Protein AF-A0A949H2Q2-F1 (afdb_monomer_lite)

Radius of gyration: 18.21 Å; chains: 1; bounding box: 38×17×54 Å

Foldseek 3Di:
DDDPVNLVVLLVVLVVLLVQLVVQLVCLCCVLVVQLVVCVVVVNNVSSVVSPVSSCVSNVSSVVSNVVSVVSNVVSVVV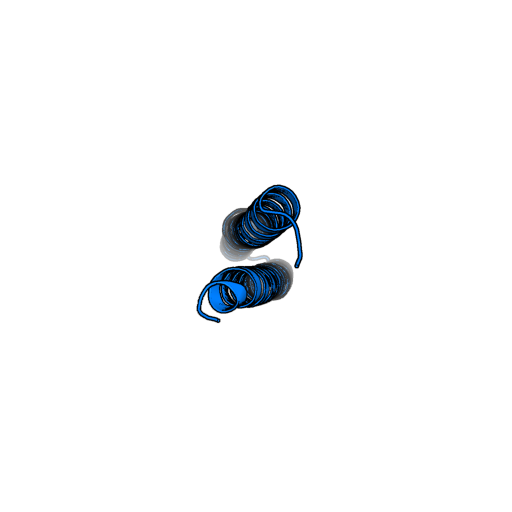PPD

pLDDT: mean 86.6, std 10.89, range [42.78, 94.75]

Sequence (82 aa):
MSSPDDKATAMQKAIRTVMTGLALTMVGMLLCGGAAIAFQVAGLREAGLIAAGVAMVVVGTGVFIQISGVRAYRAAHKGDGR

Structure (mmCIF, N/CA/C/O backbone):
data_AF-A0A949H2Q2-F1
#
_entry.id   AF-A0A949H2Q2-F1
#
loop_
_atom_site.group_PDB
_atom_site.id
_atom_site.type_symbol
_atom_site.label_atom_id
_atom_site.label_alt_id
_atom_site.label_comp_id
_atom_site.label_asym_id
_atom_site.label_entity_id
_atom_site.label_seq_id
_atom_site.pdbx_PDB_ins_code
_atom_site.Cartn_x
_atom_site.Cartn_y
_atom_site.Cartn_z
_atom_site.occupancy
_atom_site.B_iso_or_equiv
_atom_site.auth_seq_id
_atom_site.auth_comp_id
_atom_site.auth_asym_id
_atom_site.auth_atom_id
_atom_site.pdbx_PDB_model_num
ATOM 1 N N . MET A 1 1 ? 13.538 1.842 -33.570 1.00 54.66 1 MET A N 1
ATOM 2 C CA . MET A 1 1 ? 14.227 1.849 -32.261 1.00 54.66 1 MET A CA 1
ATOM 3 C C . MET A 1 1 ? 13.638 2.992 -31.454 1.00 54.66 1 MET A C 1
ATOM 5 O O . MET A 1 1 ? 13.644 4.104 -31.957 1.00 54.66 1 MET A O 1
ATOM 9 N N . SER A 1 2 ? 13.047 2.727 -30.288 1.00 60.75 2 SER A N 1
ATOM 10 C CA . SER A 1 2 ? 12.622 3.787 -29.357 1.00 60.75 2 SER A CA 1
ATOM 11 C C . SER A 1 2 ? 13.856 4.526 -28.837 1.00 60.75 2 SER A C 1
ATOM 13 O O . SER A 1 2 ? 14.863 3.869 -28.551 1.00 60.75 2 SER A O 1
ATOM 15 N N . SER A 1 3 ? 13.796 5.855 -28.745 1.00 75.94 3 SER A N 1
ATOM 16 C CA . SER A 1 3 ? 14.944 6.657 -28.322 1.00 75.94 3 SER A CA 1
ATOM 17 C C . SER A 1 3 ? 15.311 6.362 -26.854 1.00 75.94 3 SER A C 1
ATOM 19 O O . SER A 1 3 ? 14.462 5.891 -26.086 1.00 75.94 3 SER A O 1
ATOM 21 N N . PRO A 1 4 ? 16.564 6.609 -26.431 1.00 75.00 4 PRO A N 1
ATOM 22 C CA . PRO A 1 4 ? 16.964 6.508 -25.024 1.00 75.00 4 PRO A CA 1
ATOM 23 C C . PRO A 1 4 ? 16.054 7.319 -24.083 1.00 75.00 4 PRO A C 1
ATOM 25 O O . PRO A 1 4 ? 15.747 6.867 -22.978 1.00 75.00 4 PRO A O 1
ATOM 28 N N . ASP A 1 5 ? 15.550 8.461 -24.554 1.00 80.62 5 ASP 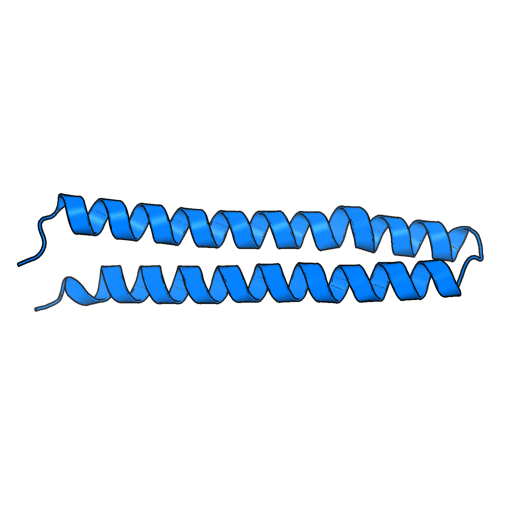A N 1
ATOM 29 C CA . ASP A 1 5 ? 14.676 9.359 -23.794 1.00 80.62 5 ASP A CA 1
ATOM 30 C C . ASP A 1 5 ? 13.271 8.772 -23.579 1.00 80.62 5 ASP A C 1
ATOM 32 O O . ASP A 1 5 ? 12.694 8.897 -22.492 1.00 80.62 5 ASP A O 1
ATOM 36 N N . ASP A 1 6 ? 12.743 8.035 -24.563 1.00 80.38 6 ASP A N 1
ATOM 37 C CA . ASP A 1 6 ? 11.466 7.320 -24.432 1.00 80.38 6 ASP A CA 1
ATOM 38 C C . ASP A 1 6 ? 11.553 6.223 -23.360 1.00 80.38 6 ASP A C 1
ATOM 40 O O . ASP A 1 6 ? 10.623 6.018 -22.571 1.00 80.38 6 ASP A O 1
ATOM 44 N N . LYS A 1 7 ? 12.701 5.534 -23.291 1.00 76.62 7 LYS A N 1
ATOM 45 C CA . LYS A 1 7 ? 12.968 4.487 -22.293 1.00 76.62 7 LYS A CA 1
ATOM 46 C C . LYS A 1 7 ? 13.092 5.072 -20.885 1.00 76.62 7 LYS A C 1
ATOM 48 O O . LYS A 1 7 ? 12.470 4.553 -19.954 1.00 76.62 7 LYS A O 1
ATOM 53 N N . ALA A 1 8 ? 13.847 6.161 -20.730 1.00 84.00 8 ALA A N 1
ATOM 54 C CA . ALA A 1 8 ? 14.004 6.853 -19.451 1.00 84.00 8 ALA A CA 1
ATOM 55 C C . ALA A 1 8 ? 12.652 7.363 -18.922 1.00 84.00 8 ALA A C 1
ATOM 57 O O . ALA A 1 8 ? 12.307 7.141 -17.758 1.00 84.00 8 ALA A O 1
ATOM 58 N N . THR A 1 9 ? 11.834 7.941 -19.805 1.00 87.88 9 THR A N 1
ATOM 59 C CA . THR A 1 9 ? 10.482 8.413 -19.476 1.00 87.88 9 THR A CA 1
ATOM 60 C C . THR A 1 9 ? 9.568 7.256 -19.055 1.00 87.88 9 THR A C 1
ATOM 62 O O . THR A 1 9 ? 8.841 7.360 -18.061 1.00 87.88 9 THR A O 1
ATOM 65 N N . ALA A 1 10 ? 9.625 6.117 -19.754 1.00 84.56 10 ALA A N 1
ATOM 66 C CA . ALA A 1 10 ? 8.853 4.923 -19.408 1.00 84.56 10 ALA A CA 1
ATOM 67 C C . ALA A 1 10 ? 9.259 4.329 -18.047 1.00 84.56 10 ALA A C 1
ATOM 69 O O . ALA A 1 10 ? 8.387 3.977 -17.245 1.00 84.56 10 ALA A O 1
ATOM 70 N N . MET A 1 11 ? 10.561 4.267 -17.746 1.00 85.31 11 MET A N 1
ATOM 71 C CA . MET A 1 11 ? 11.058 3.825 -16.438 1.00 85.31 11 MET A CA 1
ATOM 72 C C . MET A 1 11 ? 10.624 4.770 -15.317 1.00 85.31 11 MET A C 1
ATOM 74 O O . MET A 1 11 ? 10.119 4.312 -14.291 1.00 85.31 11 MET A O 1
ATOM 78 N N . GLN A 1 12 ? 10.759 6.083 -15.514 1.00 90.44 12 GLN A N 1
ATOM 79 C CA . GLN A 1 12 ? 10.366 7.074 -14.514 1.00 90.44 12 GLN A CA 1
ATOM 80 C C . GLN A 1 12 ? 8.862 7.013 -14.225 1.00 90.44 12 GLN A C 1
ATOM 82 O O . GLN A 1 12 ? 8.443 7.072 -13.066 1.00 90.44 12 GLN A O 1
ATOM 87 N N . LYS A 1 13 ? 8.040 6.822 -15.265 1.00 90.00 13 LYS A N 1
ATOM 88 C CA . LYS A 1 13 ? 6.596 6.616 -15.120 1.00 90.00 13 LYS A CA 1
ATOM 89 C C . LYS A 1 13 ? 6.289 5.349 -14.321 1.00 90.00 13 LYS A C 1
ATOM 91 O O . LYS A 1 13 ? 5.479 5.409 -13.402 1.00 90.00 13 LYS A O 1
ATOM 96 N N . ALA A 1 14 ? 6.966 4.239 -14.616 1.00 88.69 14 ALA A N 1
ATOM 97 C CA . ALA A 1 14 ? 6.786 2.984 -13.893 1.00 88.69 14 ALA A CA 1
ATOM 98 C C . ALA A 1 14 ? 7.160 3.107 -12.404 1.00 88.69 14 ALA A C 1
ATOM 100 O O . ALA A 1 14 ? 6.391 2.679 -11.544 1.00 88.69 14 ALA A O 1
ATOM 101 N N . ILE A 1 15 ? 8.286 3.759 -12.089 1.00 90.81 15 ILE A N 1
ATOM 102 C CA . ILE A 1 15 ? 8.705 4.036 -10.705 1.00 90.81 15 ILE A CA 1
ATOM 103 C C . ILE A 1 15 ? 7.670 4.909 -9.995 1.00 90.81 15 ILE A C 1
ATOM 105 O O . ILE A 1 15 ? 7.270 4.599 -8.872 1.00 90.81 15 ILE A O 1
ATOM 109 N N . ARG A 1 16 ? 7.182 5.968 -10.655 1.00 93.38 16 ARG A N 1
ATOM 110 C CA . ARG A 1 16 ? 6.139 6.834 -10.093 1.00 93.38 16 ARG A CA 1
ATOM 111 C C . ARG A 1 16 ? 4.874 6.036 -9.779 1.00 93.38 16 ARG A C 1
ATOM 113 O O . ARG A 1 16 ? 4.328 6.194 -8.696 1.00 93.38 16 ARG A O 1
ATOM 120 N N . THR A 1 17 ? 4.452 5.134 -10.666 1.00 91.44 17 THR A N 1
ATOM 121 C CA . THR A 1 17 ? 3.311 4.240 -10.419 1.00 91.44 17 THR A CA 1
ATOM 122 C C . THR A 1 17 ? 3.533 3.353 -9.193 1.00 91.44 17 THR A C 1
ATOM 124 O O . THR A 1 17 ? 2.637 3.248 -8.357 1.00 91.44 17 THR A O 1
ATOM 127 N N . VAL A 1 18 ? 4.723 2.764 -9.033 1.00 93.06 18 VAL A N 1
ATOM 128 C CA . VAL A 1 18 ? 5.055 1.979 -7.832 1.00 93.06 18 VAL A CA 1
ATOM 129 C C . VAL A 1 18 ? 4.970 2.844 -6.572 1.00 93.06 18 VAL A C 1
ATOM 131 O O . VAL A 1 18 ? 4.316 2.444 -5.611 1.00 93.06 18 VAL A O 1
ATOM 134 N N . MET A 1 19 ? 5.553 4.046 -6.584 1.00 94.38 19 MET A N 1
ATOM 135 C CA . MET A 1 19 ? 5.490 4.963 -5.441 1.00 94.38 19 MET A CA 1
ATOM 136 C C . MET A 1 19 ? 4.059 5.384 -5.102 1.00 94.38 19 MET A C 1
ATOM 138 O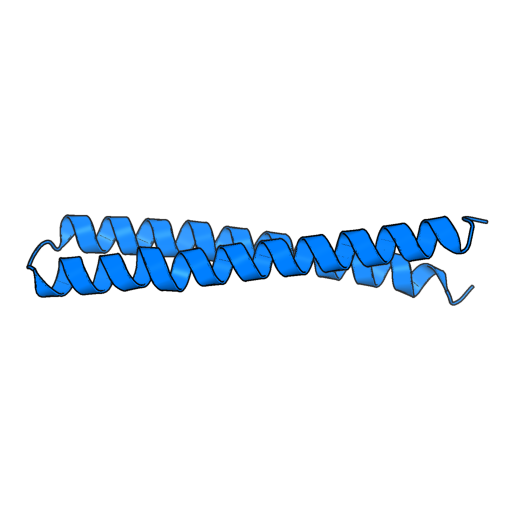 O . MET A 1 19 ? 3.701 5.425 -3.929 1.00 94.38 19 MET A O 1
ATOM 142 N N . THR A 1 20 ? 3.215 5.650 -6.102 1.00 93.00 20 THR A N 1
ATOM 143 C CA . THR A 1 20 ? 1.796 5.960 -5.875 1.00 93.00 20 THR A CA 1
ATOM 144 C C . THR A 1 20 ? 1.076 4.794 -5.205 1.00 93.00 20 THR A C 1
ATOM 146 O O . THR A 1 20 ? 0.339 5.000 -4.243 1.00 93.00 20 THR A O 1
ATOM 149 N N . GLY A 1 21 ? 1.309 3.563 -5.667 1.00 92.50 21 GLY A N 1
ATOM 150 C CA . GLY A 1 21 ? 0.722 2.384 -5.037 1.00 92.50 21 GLY A CA 1
ATOM 151 C C . GLY A 1 21 ? 1.231 2.161 -3.607 1.00 92.50 21 GLY A C 1
ATOM 152 O O . GLY A 1 21 ? 0.446 1.795 -2.731 1.00 92.50 21 GLY A O 1
ATOM 153 N N . LEU A 1 22 ? 2.512 2.440 -3.338 1.00 94.12 22 LEU A N 1
ATOM 154 C CA . LEU A 1 22 ? 3.086 2.392 -1.990 1.00 94.12 22 LEU A CA 1
ATOM 155 C C . LEU A 1 22 ? 2.429 3.432 -1.070 1.00 94.12 22 LEU A C 1
ATOM 157 O O . LEU A 1 22 ? 1.967 3.084 0.014 1.00 94.12 22 LEU A O 1
ATOM 161 N N . ALA A 1 23 ? 2.320 4.682 -1.523 1.00 93.31 23 ALA A N 1
ATOM 162 C CA . ALA A 1 23 ? 1.681 5.757 -0.770 1.00 93.31 23 ALA A CA 1
ATOM 163 C C . ALA A 1 23 ? 0.226 5.411 -0.424 1.00 93.31 23 ALA A C 1
ATOM 165 O O . ALA A 1 23 ? -0.179 5.534 0.729 1.00 93.31 23 ALA A O 1
ATOM 166 N N . LEU A 1 24 ? -0.537 4.894 -1.392 1.00 92.44 24 LEU A N 1
ATOM 167 C CA . LEU A 1 24 ? -1.919 4.468 -1.170 1.00 92.44 24 LEU A CA 1
ATOM 168 C C . LEU A 1 24 ? -2.008 3.343 -0.127 1.00 92.44 24 LEU A C 1
ATOM 170 O O . LEU A 1 24 ? -2.874 3.361 0.744 1.00 92.44 24 LEU A O 1
ATOM 174 N N . THR A 1 25 ? -1.066 2.402 -0.174 1.00 93.69 25 THR A N 1
ATOM 175 C CA . THR A 1 25 ? -0.979 1.298 0.789 1.00 93.69 25 THR A CA 1
ATOM 176 C C . THR A 1 25 ? -0.708 1.811 2.203 1.00 93.69 25 THR A C 1
ATOM 178 O O . THR A 1 25 ? -1.398 1.416 3.141 1.00 93.69 25 THR A O 1
ATOM 181 N N . MET A 1 26 ? 0.249 2.732 2.361 1.00 93.94 26 MET A N 1
ATOM 182 C CA . MET A 1 26 ? 0.559 3.333 3.661 1.00 93.94 26 MET A CA 1
ATOM 183 C C . MET A 1 26 ? -0.617 4.142 4.206 1.00 93.94 26 MET A C 1
ATOM 185 O O . MET A 1 26 ? -0.934 4.028 5.386 1.00 93.94 26 MET A O 1
ATOM 189 N N . VAL A 1 27 ? -1.303 4.909 3.355 1.00 90.94 27 VAL A N 1
ATOM 190 C CA . VAL A 1 27 ? -2.512 5.654 3.738 1.00 90.94 27 VAL A CA 1
ATOM 191 C C . VAL A 1 27 ? -3.609 4.701 4.216 1.00 90.94 27 VAL A C 1
ATOM 193 O O . VAL A 1 27 ? -4.197 4.934 5.271 1.00 90.94 27 VAL A O 1
ATOM 196 N N . GLY A 1 28 ? -3.848 3.602 3.494 1.00 89.81 28 GLY A N 1
ATOM 197 C CA . GLY A 1 28 ? -4.810 2.576 3.897 1.00 89.81 28 GLY A CA 1
ATOM 198 C C . GLY A 1 28 ? -4.480 1.959 5.259 1.00 89.81 28 GLY A C 1
ATOM 199 O O . GLY A 1 28 ? -5.360 1.840 6.109 1.00 89.81 28 GLY A O 1
ATOM 200 N N . MET A 1 29 ? -3.212 1.629 5.511 1.00 90.38 29 MET A N 1
ATOM 201 C CA . MET A 1 29 ? -2.788 1.062 6.797 1.00 90.38 29 MET A CA 1
ATOM 202 C C . MET A 1 29 ? -2.869 2.073 7.945 1.00 90.38 29 MET A C 1
ATOM 204 O O . MET A 1 29 ? -3.409 1.756 9.001 1.00 90.38 29 MET A O 1
ATOM 208 N N . LEU A 1 30 ? -2.346 3.285 7.754 1.00 91.69 30 LEU A N 1
ATOM 209 C CA . LEU A 1 30 ? -2.224 4.272 8.827 1.00 91.69 30 LEU A CA 1
ATOM 210 C C . LEU A 1 30 ? -3.565 4.918 9.169 1.00 91.69 30 LEU A C 1
ATOM 212 O O . LEU A 1 30 ? -3.934 4.963 10.340 1.00 91.69 30 LEU A O 1
ATOM 216 N N . LEU A 1 31 ? -4.310 5.392 8.167 1.00 89.19 31 LEU A N 1
ATOM 217 C CA . LEU A 1 31 ? -5.582 6.068 8.420 1.00 89.19 31 LEU A CA 1
ATOM 218 C C . LEU A 1 31 ? -6.690 5.067 8.727 1.00 89.19 31 LEU A C 1
ATOM 220 O O . LEU A 1 31 ? -7.328 5.172 9.770 1.00 89.19 31 LEU A O 1
ATOM 224 N N . CYS A 1 32 ? -6.921 4.085 7.852 1.00 86.62 32 CYS A N 1
ATOM 225 C CA . CYS A 1 32 ? -8.052 3.173 8.035 1.00 86.62 32 CYS A CA 1
ATOM 226 C C . CYS A 1 32 ? -7.756 2.099 9.091 1.00 86.62 32 CYS A C 1
ATOM 228 O O . CYS A 1 32 ? -8.632 1.789 9.894 1.00 86.62 32 CYS A O 1
ATOM 230 N N . GLY A 1 33 ? -6.523 1.581 9.159 1.00 84.88 33 GLY A N 1
ATOM 231 C CA . GLY A 1 33 ? -6.112 0.679 10.240 1.00 84.88 33 GLY A CA 1
ATOM 232 C C . GLY A 1 33 ? -6.092 1.373 11.607 1.00 84.88 33 GLY A C 1
ATOM 233 O O . GLY A 1 33 ? -6.620 0.828 12.575 1.00 84.88 33 GLY A O 1
ATOM 234 N N . GLY A 1 34 ? -5.582 2.608 11.680 1.00 88.06 34 GLY A N 1
ATOM 235 C CA . GLY A 1 34 ? -5.636 3.423 12.897 1.00 88.06 34 GLY A CA 1
ATOM 236 C C . GLY A 1 34 ? -7.069 3.727 13.347 1.00 88.06 34 GLY A C 1
ATOM 237 O O . GLY A 1 34 ? -7.396 3.554 14.521 1.00 88.06 34 GLY A O 1
ATOM 238 N N . ALA A 1 35 ? -7.951 4.096 12.411 1.00 87.69 35 ALA A N 1
ATOM 239 C CA . ALA A 1 35 ? -9.369 4.317 12.692 1.00 87.69 35 ALA A CA 1
ATOM 240 C C . ALA A 1 35 ? -10.077 3.036 13.163 1.00 87.69 35 ALA A C 1
ATOM 242 O O . ALA A 1 35 ? -10.848 3.085 14.117 1.00 87.69 35 ALA A O 1
ATOM 243 N N . ALA A 1 36 ? -9.782 1.881 12.558 1.00 89.31 36 ALA A N 1
ATOM 244 C CA . ALA A 1 36 ? -10.349 0.602 12.981 1.00 89.31 36 ALA A CA 1
ATOM 245 C C . ALA A 1 36 ? -9.982 0.265 14.436 1.00 89.31 36 ALA A C 1
ATOM 247 O O . ALA A 1 36 ? -10.850 -0.137 15.212 1.00 89.31 36 ALA A O 1
ATOM 248 N N . ILE A 1 37 ? -8.724 0.495 14.828 1.00 90.38 37 ILE A N 1
ATOM 249 C CA . ILE A 1 37 ? -8.269 0.317 16.214 1.00 90.38 37 ILE A CA 1
ATOM 250 C C . ILE A 1 37 ? -8.989 1.301 17.143 1.00 90.38 37 ILE A C 1
ATOM 252 O O . ILE A 1 37 ? -9.507 0.892 18.181 1.00 90.38 37 ILE A O 1
ATOM 256 N N . ALA A 1 38 ? -9.078 2.578 16.762 1.00 91.81 38 ALA A N 1
ATOM 257 C CA . ALA A 1 38 ? -9.759 3.597 17.559 1.00 91.81 38 ALA A CA 1
ATOM 258 C C . ALA A 1 38 ? -11.243 3.259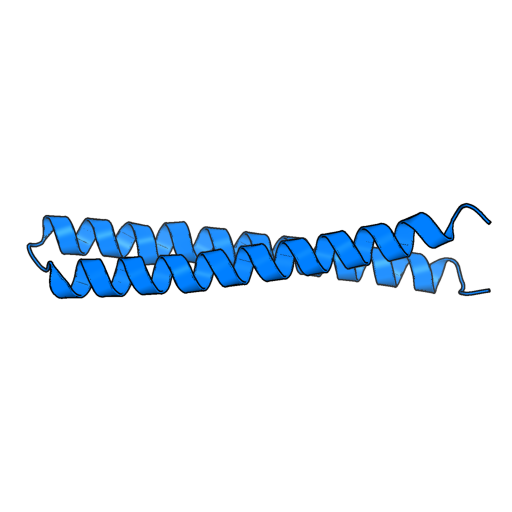 17.787 1.00 91.81 38 ALA A C 1
ATOM 260 O O . ALA A 1 38 ? -11.725 3.317 18.919 1.00 91.81 38 ALA A O 1
ATOM 261 N N . PHE A 1 39 ? -11.958 2.831 16.742 1.00 93.25 39 PHE A N 1
ATOM 262 C CA . PHE A 1 39 ? -13.354 2.402 16.852 1.00 93.25 39 PHE A CA 1
ATOM 263 C C . PHE A 1 39 ? -13.509 1.141 17.701 1.00 93.25 39 PHE A C 1
ATOM 265 O O . PHE A 1 39 ? -14.456 1.044 18.482 1.00 93.25 39 PHE A O 1
ATOM 272 N N . GLN A 1 40 ? -12.563 0.202 17.612 1.00 89.44 40 GLN A N 1
ATOM 273 C CA . GLN A 1 40 ? -12.576 -1.002 18.435 1.00 89.44 40 GLN A CA 1
ATOM 274 C C . GLN A 1 40 ? -12.397 -0.684 19.927 1.00 89.44 40 GLN A C 1
ATOM 276 O O . GLN A 1 40 ? -13.091 -1.282 20.751 1.00 89.44 40 GLN A O 1
ATOM 281 N N . VAL A 1 41 ? -11.518 0.267 20.266 1.00 91.88 41 VAL A N 1
ATOM 282 C CA . VAL A 1 41 ? -11.314 0.760 21.642 1.00 91.88 41 VAL A CA 1
ATOM 283 C C . VAL A 1 41 ? -12.539 1.528 22.147 1.00 91.88 41 VAL A C 1
ATOM 285 O O . VAL A 1 41 ? -12.916 1.381 23.304 1.00 91.88 41 VAL A O 1
ATOM 288 N N . ALA A 1 42 ? -13.212 2.284 21.277 1.00 91.81 42 ALA A N 1
ATOM 289 C CA . ALA A 1 42 ? -14.439 3.011 21.605 1.00 91.81 42 ALA A CA 1
ATOM 290 C C . ALA A 1 42 ? -15.697 2.118 21.718 1.00 91.81 42 ALA A C 1
ATOM 292 O O . ALA A 1 42 ? -16.789 2.627 21.954 1.00 91.81 42 ALA A O 1
ATOM 293 N N . GLY A 1 43 ? -15.580 0.799 21.515 1.00 92.06 43 GLY A N 1
ATOM 294 C CA . GLY A 1 43 ? -16.715 -0.134 21.536 1.00 92.06 43 GLY A CA 1
ATOM 295 C C . GLY A 1 43 ? -17.597 -0.098 20.278 1.00 92.06 43 GLY A C 1
ATOM 296 O O . GLY A 1 43 ? -18.589 -0.821 20.199 1.00 92.06 43 GLY A O 1
ATOM 297 N N . LEU A 1 44 ? -17.221 0.681 19.261 1.00 93.06 44 LEU A N 1
ATOM 298 C CA . LEU A 1 44 ? -17.940 0.827 17.993 1.00 93.06 44 LEU A CA 1
ATOM 299 C C . LEU A 1 44 ? -17.532 -0.275 17.007 1.00 93.06 44 LEU A C 1
ATOM 301 O O . LEU A 1 44 ? -16.845 -0.038 16.013 1.00 93.06 44 LEU A O 1
ATOM 305 N N . ARG A 1 45 ? -17.959 -1.508 17.291 1.00 88.94 45 ARG A N 1
ATOM 306 C CA . ARG A 1 45 ? -17.580 -2.702 16.514 1.00 88.94 45 ARG A CA 1
ATOM 307 C C . ARG A 1 45 ? -17.940 -2.621 15.029 1.00 88.94 45 ARG A C 1
ATOM 309 O O . ARG A 1 45 ? -17.112 -2.976 14.196 1.00 88.94 45 ARG A O 1
ATOM 316 N N . GLU A 1 46 ? -19.136 -2.141 14.689 1.00 91.50 46 GLU A N 1
ATOM 317 C CA . GLU A 1 46 ? -19.564 -2.030 13.285 1.00 91.50 46 GLU A CA 1
ATOM 318 C C . GLU A 1 46 ? -18.707 -1.023 12.508 1.00 91.50 46 GLU A C 1
ATOM 320 O O . GLU A 1 46 ? -18.212 -1.333 11.426 1.00 91.50 46 GLU A O 1
ATOM 325 N N . ALA A 1 47 ? -18.442 0.147 13.098 1.00 89.12 47 ALA A N 1
ATOM 326 C CA . ALA A 1 47 ? -17.572 1.157 12.498 1.00 89.12 47 ALA A CA 1
ATOM 327 C C . ALA A 1 47 ? -16.129 0.648 12.338 1.00 89.12 47 ALA A C 1
ATOM 329 O O . ALA A 1 47 ? -15.499 0.889 11.308 1.00 89.12 47 ALA A O 1
ATOM 330 N N . GLY A 1 48 ? -15.622 -0.107 13.320 1.00 90.75 48 GLY A N 1
ATOM 331 C CA . GLY A 1 48 ? -14.309 -0.749 13.250 1.00 90.75 48 GLY A CA 1
ATOM 332 C C . GLY A 1 48 ? -14.201 -1.763 12.109 1.00 90.75 48 GLY A C 1
ATOM 333 O O . GLY A 1 48 ? -13.221 -1.744 11.364 1.00 90.75 48 GLY A O 1
ATOM 334 N N . LEU A 1 49 ? -15.225 -2.601 11.919 1.00 92.88 49 LEU A N 1
ATOM 335 C CA . LEU A 1 49 ? -15.283 -3.570 10.818 1.00 92.88 49 LEU A CA 1
ATOM 336 C C . LEU A 1 49 ? -15.339 -2.887 9.449 1.00 92.88 49 LEU A C 1
ATOM 338 O O . LEU A 1 49 ? -14.620 -3.295 8.536 1.00 92.88 49 LEU A O 1
ATOM 342 N N . ILE A 1 50 ? -16.142 -1.829 9.309 1.00 92.56 50 ILE A N 1
ATOM 343 C CA . ILE A 1 50 ? -16.220 -1.054 8.065 1.00 92.56 50 ILE A CA 1
ATOM 344 C C . ILE A 1 50 ? -14.863 -0.408 7.764 1.00 92.56 50 ILE A C 1
ATOM 346 O O . ILE A 1 50 ? -14.357 -0.543 6.651 1.00 92.56 50 ILE A O 1
ATOM 350 N N . ALA A 1 51 ? -14.230 0.230 8.753 1.00 91.31 51 ALA A N 1
ATOM 351 C CA . ALA A 1 51 ? -12.914 0.845 8.592 1.00 91.31 51 ALA A CA 1
ATOM 352 C C . ALA A 1 51 ? -11.837 -0.181 8.203 1.00 91.31 51 ALA A C 1
ATOM 354 O O . ALA A 1 51 ? -11.043 0.077 7.299 1.00 91.31 51 ALA A O 1
ATOM 355 N N . ALA A 1 52 ? -11.843 -1.368 8.818 1.00 90.12 52 ALA A N 1
ATOM 356 C CA . ALA A 1 52 ? -10.936 -2.458 8.462 1.00 90.12 52 ALA A CA 1
ATOM 357 C C . ALA A 1 52 ? -11.185 -2.985 7.035 1.00 90.12 52 ALA A C 1
ATOM 359 O O . ALA A 1 52 ? -10.235 -3.233 6.290 1.00 90.12 52 ALA A O 1
ATOM 360 N N . GLY A 1 53 ? -12.452 -3.109 6.627 1.00 93.69 53 GLY A N 1
ATOM 361 C CA . GLY A 1 53 ? -12.825 -3.489 5.264 1.00 93.69 53 GLY A CA 1
ATOM 362 C C . GLY A 1 53 ? -12.339 -2.472 4.229 1.00 93.69 53 GLY A C 1
ATOM 363 O O . GLY A 1 53 ? -11.704 -2.843 3.241 1.00 93.69 53 GLY A O 1
ATOM 364 N N . VAL A 1 54 ? -12.550 -1.179 4.488 1.00 92.44 54 VAL A N 1
ATOM 365 C CA . VAL A 1 54 ? -12.038 -0.094 3.635 1.00 92.44 54 VAL A CA 1
ATOM 366 C C . VAL A 1 54 ? -10.508 -0.115 3.589 1.00 92.44 54 VAL A C 1
ATOM 368 O O . VAL A 1 54 ? -9.936 -0.005 2.504 1.00 92.44 54 VAL A O 1
ATOM 371 N N . ALA A 1 55 ? -9.836 -0.338 4.725 1.00 92.12 55 ALA A N 1
ATOM 372 C CA . ALA A 1 55 ? -8.381 -0.473 4.779 1.00 92.12 55 ALA A CA 1
ATOM 373 C C . ALA A 1 55 ? -7.884 -1.576 3.834 1.00 92.12 55 ALA A C 1
ATOM 375 O O . ALA A 1 55 ? -6.969 -1.336 3.047 1.00 92.12 55 ALA A O 1
ATOM 376 N N . MET A 1 56 ? -8.515 -2.757 3.861 1.00 93.69 56 MET A N 1
ATOM 377 C CA . MET A 1 56 ? -8.162 -3.864 2.967 1.00 93.69 56 MET A CA 1
ATOM 378 C C . MET A 1 56 ? -8.333 -3.504 1.492 1.00 93.69 56 MET A C 1
ATOM 380 O O . MET A 1 56 ? -7.459 -3.823 0.689 1.00 93.69 56 MET A O 1
ATOM 384 N N . VAL A 1 57 ? -9.420 -2.821 1.124 1.00 94.75 57 VAL A N 1
ATOM 385 C CA . VAL A 1 57 ? -9.663 -2.410 -0.269 1.00 94.75 57 VAL A CA 1
ATOM 386 C C . VAL A 1 57 ? -8.601 -1.414 -0.739 1.00 94.75 57 VAL A C 1
ATOM 388 O O . VAL A 1 57 ? -8.037 -1.571 -1.826 1.00 94.75 57 VAL A O 1
ATOM 391 N N . VAL A 1 58 ? -8.283 -0.411 0.081 1.00 92.94 58 VAL A N 1
ATOM 392 C CA . VAL A 1 58 ? -7.280 0.615 -0.245 1.00 92.94 58 VAL A CA 1
ATOM 393 C C . VAL A 1 58 ? -5.883 -0.002 -0.347 1.00 92.94 58 VAL A C 1
ATOM 395 O O . VAL A 1 58 ? -5.172 0.239 -1.325 1.00 92.94 58 VAL A O 1
ATOM 398 N N . VAL A 1 59 ? -5.510 -0.855 0.611 1.00 94.19 59 VAL A N 1
ATOM 399 C CA . VAL A 1 59 ? -4.239 -1.595 0.601 1.00 94.19 59 VAL A CA 1
ATOM 400 C C . VAL A 1 59 ? -4.153 -2.515 -0.614 1.00 94.19 59 VAL A C 1
ATOM 402 O O . VAL A 1 59 ? -3.162 -2.472 -1.340 1.00 94.19 59 VAL A O 1
ATOM 405 N N . GLY A 1 60 ? -5.198 -3.295 -0.892 1.00 93.44 60 GLY A N 1
ATOM 406 C CA . GLY A 1 60 ? -5.252 -4.183 -2.053 1.00 93.44 60 GLY A CA 1
ATOM 407 C C . GLY A 1 60 ? -5.098 -3.423 -3.372 1.00 93.44 60 GLY A C 1
ATOM 408 O O . GLY A 1 60 ? -4.324 -3.831 -4.239 1.00 93.44 60 GLY A O 1
ATOM 409 N N . THR A 1 61 ? -5.750 -2.265 -3.492 1.00 94.75 61 THR A N 1
ATOM 410 C CA . THR A 1 61 ? -5.612 -1.374 -4.654 1.00 94.75 61 THR A CA 1
ATOM 411 C C . THR A 1 61 ? -4.182 -0.844 -4.780 1.00 94.75 61 THR A C 1
ATOM 413 O O . THR A 1 61 ? -3.598 -0.875 -5.864 1.00 94.75 61 THR A O 1
ATOM 416 N N . GLY A 1 62 ? -3.578 -0.410 -3.672 1.00 93.12 62 GLY A N 1
ATOM 417 C CA . GLY A 1 62 ? -2.196 0.066 -3.646 1.00 93.12 62 GLY A CA 1
ATOM 418 C C . GLY A 1 62 ? -1.194 -1.010 -4.071 1.00 93.12 62 GLY A C 1
ATOM 419 O O . GLY A 1 62 ? -0.297 -0.740 -4.873 1.00 93.12 62 GLY A O 1
ATOM 420 N N . VAL A 1 63 ? -1.379 -2.248 -3.609 1.00 94.00 63 VAL A N 1
ATOM 421 C CA . VAL A 1 63 ? -0.568 -3.407 -4.016 1.00 94.00 63 VAL A CA 1
ATOM 422 C C . VAL A 1 63 ? -0.757 -3.721 -5.502 1.00 94.00 63 VAL A C 1
ATOM 424 O O . VAL A 1 63 ? 0.220 -3.941 -6.217 1.00 94.00 63 VAL A O 1
ATOM 427 N N . PHE A 1 64 ? -1.989 -3.682 -6.011 1.00 94.75 64 PHE A N 1
ATOM 428 C CA . PHE A 1 64 ? -2.260 -3.909 -7.432 1.00 94.75 64 PHE A CA 1
ATOM 429 C C . PHE A 1 64 ? -1.568 -2.874 -8.337 1.00 94.75 64 PHE A C 1
ATOM 431 O O . PHE A 1 64 ? -0.963 -3.227 -9.358 1.00 94.75 64 PHE A O 1
ATOM 438 N N . ILE A 1 65 ? -1.602 -1.599 -7.941 1.00 92.75 65 ILE A N 1
ATOM 439 C CA . ILE A 1 65 ? -0.906 -0.513 -8.643 1.00 92.75 65 ILE A CA 1
ATOM 440 C C . ILE A 1 65 ? 0.613 -0.743 -8.618 1.00 92.75 65 ILE A C 1
ATOM 442 O O . ILE A 1 65 ? 1.266 -0.604 -9.654 1.00 92.75 65 ILE A O 1
ATOM 446 N N . GLN A 1 66 ? 1.178 -1.167 -7.483 1.00 92.19 66 GLN A N 1
ATOM 447 C CA . GLN A 1 66 ? 2.603 -1.512 -7.384 1.00 92.19 66 GLN A CA 1
ATOM 448 C C . GLN A 1 66 ? 2.983 -2.649 -8.333 1.00 92.19 66 GLN A C 1
ATOM 450 O O . GLN A 1 66 ? 3.957 -2.525 -9.074 1.00 92.19 66 GLN A O 1
ATOM 455 N N . ILE A 1 67 ? 2.201 -3.732 -8.374 1.00 93.19 67 ILE A N 1
ATOM 456 C CA . ILE A 1 67 ? 2.447 -4.865 -9.280 1.00 93.19 67 ILE A CA 1
ATOM 457 C C . ILE A 1 67 ? 2.411 -4.403 -10.740 1.00 93.19 67 ILE A C 1
ATOM 459 O O . ILE A 1 67 ? 3.277 -4.782 -11.532 1.00 93.19 67 ILE A O 1
ATOM 463 N N . SER A 1 68 ? 1.444 -3.557 -11.095 1.00 91.06 68 SER A N 1
ATOM 464 C CA . SER A 1 68 ? 1.333 -2.971 -12.435 1.00 91.06 68 SER A CA 1
ATOM 465 C C . SER A 1 68 ? 2.557 -2.116 -12.786 1.00 91.06 68 SER A C 1
ATOM 467 O O . SER A 1 68 ? 3.130 -2.276 -13.866 1.00 91.06 68 SER A O 1
ATOM 469 N N . GLY A 1 69 ? 3.021 -1.280 -11.853 1.00 89.44 69 GLY A N 1
ATOM 470 C CA . GLY A 1 69 ? 4.241 -0.486 -12.007 1.00 89.44 69 GLY A CA 1
ATOM 471 C C . GLY A 1 69 ? 5.497 -1.349 -12.165 1.00 89.44 69 GLY A C 1
ATOM 472 O O . GLY A 1 69 ? 6.290 -1.119 -13.073 1.00 89.44 69 GLY A O 1
ATOM 473 N N . VAL A 1 70 ? 5.651 -2.407 -11.362 1.00 90.44 70 VAL A N 1
ATOM 474 C CA . VAL A 1 70 ? 6.781 -3.350 -11.463 1.00 90.44 70 VAL A CA 1
ATOM 475 C C . VAL A 1 70 ? 6.770 -4.097 -12.797 1.00 90.44 70 VAL A C 1
ATOM 477 O O . VAL A 1 70 ? 7.823 -4.291 -13.406 1.00 90.44 70 VAL A O 1
ATOM 480 N N . ARG A 1 71 ? 5.594 -4.507 -13.289 1.00 89.31 71 ARG A N 1
ATOM 481 C CA . ARG A 1 71 ? 5.461 -5.129 -14.617 1.00 89.31 71 ARG A CA 1
ATOM 482 C C . ARG A 1 71 ? 5.877 -4.165 -15.727 1.00 89.31 71 ARG A C 1
ATOM 484 O O . ARG A 1 71 ? 6.645 -4.567 -16.599 1.00 89.31 71 ARG A O 1
ATOM 491 N N . ALA A 1 72 ? 5.437 -2.907 -15.663 1.00 85.38 72 ALA A N 1
ATOM 492 C CA . ALA A 1 72 ? 5.833 -1.870 -16.614 1.00 85.38 72 ALA A CA 1
ATOM 493 C C . ALA A 1 72 ? 7.345 -1.590 -16.567 1.00 85.38 72 ALA A C 1
ATOM 495 O O . ALA A 1 72 ? 7.992 -1.525 -17.610 1.00 85.38 72 ALA A O 1
ATOM 496 N N . TYR A 1 73 ? 7.928 -1.522 -15.367 1.00 84.12 73 TYR A N 1
ATOM 497 C CA . TYR A 1 73 ? 9.368 -1.350 -15.175 1.00 84.12 73 TYR A CA 1
ATOM 498 C C . TYR A 1 73 ? 10.161 -2.508 -15.796 1.00 84.12 73 TYR A C 1
ATOM 500 O O . TYR A 1 73 ? 11.087 -2.289 -16.573 1.00 84.12 73 TYR A O 1
ATOM 508 N N . ARG A 1 74 ? 9.753 -3.758 -15.533 1.00 84.81 74 ARG A N 1
ATOM 509 C CA . ARG A 1 74 ? 10.386 -4.955 -16.117 1.00 84.81 74 ARG A CA 1
ATOM 510 C C . ARG A 1 74 ? 10.269 -5.001 -17.640 1.00 84.81 74 ARG A C 1
ATOM 512 O O . ARG A 1 74 ? 11.207 -5.446 -18.295 1.00 84.81 74 ARG A O 1
ATOM 519 N N . ALA A 1 75 ? 9.142 -4.566 -18.201 1.00 82.50 75 ALA A N 1
ATOM 520 C CA . ALA A 1 75 ? 8.955 -4.493 -19.648 1.00 82.50 75 ALA A CA 1
ATOM 521 C C . ALA A 1 75 ? 9.887 -3.449 -20.286 1.00 82.50 75 ALA A C 1
ATOM 523 O O . ALA A 1 75 ? 10.545 -3.755 -21.278 1.00 82.50 75 ALA A O 1
ATOM 524 N N . ALA A 1 76 ? 10.015 -2.268 -19.671 1.00 78.31 76 ALA A N 1
ATOM 525 C CA . ALA A 1 76 ? 10.946 -1.229 -20.112 1.00 78.31 76 ALA A CA 1
ATOM 526 C C . ALA A 1 76 ? 12.417 -1.676 -20.016 1.00 78.31 76 ALA A C 1
ATOM 528 O O . ALA A 1 76 ? 13.226 -1.312 -20.864 1.00 78.31 76 ALA A O 1
ATOM 529 N N . HIS A 1 77 ? 12.752 -2.510 -19.025 1.00 71.62 77 HIS A N 1
ATOM 530 C CA . HIS A 1 77 ? 14.114 -2.999 -18.796 1.00 71.62 77 HIS A CA 1
ATOM 531 C C . HIS A 1 77 ? 14.503 -4.219 -19.656 1.00 71.62 77 HIS A C 1
ATOM 533 O O . HIS A 1 77 ? 15.676 -4.399 -19.972 1.00 71.62 77 HIS A O 1
ATOM 539 N N . LYS A 1 78 ? 13.549 -5.080 -20.051 1.00 66.94 78 LYS A N 1
ATOM 540 C CA . LYS A 1 78 ? 13.809 -6.236 -20.940 1.00 66.94 78 LYS A CA 1
ATOM 541 C C . LYS A 1 78 ? 14.010 -5.851 -22.409 1.00 66.94 78 LYS A C 1
ATOM 543 O O . LYS A 1 78 ? 14.592 -6.635 -23.152 1.00 66.94 78 LYS A O 1
ATOM 548 N N . GLY A 1 79 ? 13.574 -4.664 -22.828 1.00 57.19 79 GLY A N 1
ATOM 549 C CA . GLY A 1 79 ? 13.836 -4.116 -24.167 1.00 57.19 79 GLY A CA 1
ATOM 550 C C . GLY A 1 79 ? 15.284 -3.653 -24.406 1.00 57.19 79 GLY A C 1
ATOM 551 O O . GLY A 1 79 ? 15.519 -2.872 -25.326 1.00 57.19 79 GLY A O 1
ATOM 552 N N . ASP A 1 80 ? 16.229 -4.065 -23.557 1.00 52.16 80 ASP A N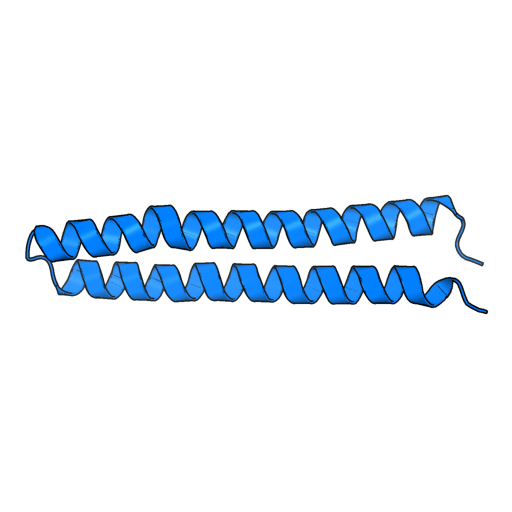 1
ATOM 553 C CA . ASP A 1 80 ? 17.637 -3.641 -23.562 1.00 52.16 80 ASP A CA 1
ATOM 554 C C . ASP A 1 80 ? 18.620 -4.762 -23.953 1.00 52.16 80 ASP A C 1
ATOM 556 O O . ASP A 1 80 ? 19.809 -4.524 -24.112 1.00 52.16 80 ASP A O 1
ATOM 560 N N . GLY A 1 81 ? 18.125 -5.996 -24.119 1.00 52.75 81 GLY A N 1
ATOM 561 C CA . GLY A 1 81 ? 18.944 -7.183 -24.398 1.00 52.75 81 GLY A CA 1
ATOM 562 C C . GLY A 1 81 ? 18.881 -7.725 -25.831 1.00 52.75 81 GLY A C 1
ATOM 563 O O . GLY A 1 81 ? 19.230 -8.888 -26.028 1.00 52.75 81 GLY A O 1
ATOM 564 N N . ARG A 1 82 ? 18.385 -6.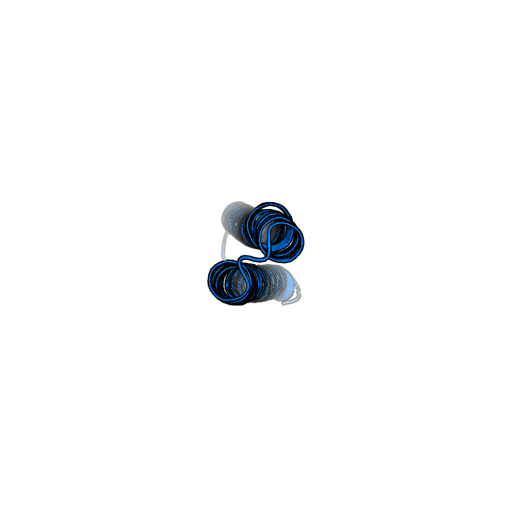960 -26.812 1.00 42.78 82 ARG A N 1
ATOM 565 C CA . ARG A 1 82 ? 18.416 -7.326 -28.241 1.00 42.78 82 ARG A CA 1
ATOM 566 C C . ARG A 1 82 ? 18.757 -6.121 -29.098 1.00 42.78 82 ARG A C 1
ATOM 568 O O . ARG A 1 82 ? 18.100 -5.078 -28.891 1.00 42.78 82 ARG A O 1
#

Secondary structure (DSSP, 8-state):
---HHHHHHHHHHHHHHHHHHHHHHHHIIIIIIHHHHHHHHTT-HHHHHHHHHHHHHHHHHHHHHHHHHHHHHHHHHHTT--